Protein AF-A0A3M9ZRK8-F1 (afdb_monomer)

Solvent-accessible surface area (backbone atoms only — not comparable to full-atom values): 8765 Å² total; per-residue (Å²): 131,87,50,74,68,56,54,50,52,50,51,50,49,53,52,51,51,55,58,70,64,53,67,76,66,91,75,82,58,66,37,76,23,48,34,73,96,43,76,43,71,40,33,62,52,55,53,51,52,52,45,63,42,30,44,51,73,24,54,72,50,34,56,49,51,34,53,76,70,36,33,40,62,70,38,47,52,50,42,28,49,77,59,52,39,47,83,57,78,55,73,79,49,72,64,59,41,52,51,40,42,50,54,35,55,77,68,66,56,73,73,83,87,75,88,57,57,76,58,31,71,82,76,37,59,66,55,57,40,53,23,30,43,50,52,48,51,47,44,50,51,51,37,51,67,74,57,78,85,76,86,128

pLDDT: mean 85.88, std 14.95, range [32.44, 98.06]

Secondary structure (DSSP, 8-state):
---HHHHHHHHHHHHHHHHHTPPPPSSS-EEEEEETTEEEEEEHHHHHHHHHHHGGG-HHHHHHHHHHTTB-HHHHHHHHHHTT-GGGSS---HHHHHHHHHHHHHTT-PPP-SPPGGGGGGTS-HHHHHHHHHHHHHHHHHHHHT--PPP-

Sequence (152 aa):
METLKERFAKLARAIEEARRSKPTPLSGQVYPVCKGSSTLHMDRVHVEATLQAVCPRGLPYLYHSLRVDMVCIDDFEAACGHFGLRGVLRDISGEEISAEVRARRERGAEPSTGYLPAFLDERFPREEADARIAIVARRIAEARAARIPAPA

Mean predicted aligned error: 8.82 Å

Foldseek 3Di:
DDDPVNVVVVVVVVVVVLVVPQDDQPPPQWFWWDAPPDTDTDGPSNLLSLLLQFPLVHLVRSVVVCVVRRIDPVSSCVNCVVLQNNQLNDGQDPVQLVVQLVVCVVVVNDQDDDDQHPPVVVPDDRSSSVSSSVVSVVSVVVSVVVDDDDDD

Radius of gyration: 16.69 Å; Cα contacts (8 Å, |Δi|>4): 145; chains: 1; bounding box: 36×57×46 Å

Nearest PDB structures (foldseek):
  8a22-assembly1_Bu  TM=1.842E-01  e=3.197E+00  Polytomella magna

Structure (mmCIF, N/CA/C/O backbone):
data_AF-A0A3M9ZRK8-F1
#
_entry.id   AF-A0A3M9ZRK8-F1
#
loop_
_atom_site.group_PDB
_atom_site.id
_atom_site.type_symbol
_atom_site.label_atom_id
_atom_site.label_alt_id
_atom_site.label_comp_id
_atom_site.label_asym_id
_atom_site.label_entity_id
_atom_site.label_seq_id
_atom_site.pdbx_PDB_ins_code
_atom_site.Cartn_x
_atom_site.Cartn_y
_atom_site.Cartn_z
_atom_site.occupancy
_atom_site.B_iso_or_equiv
_atom_site.auth_seq_id
_atom_site.auth_comp_id
_atom_site.auth_asym_id
_atom_site.auth_atom_id
_atom_site.pdbx_PDB_model_num
ATOM 1 N N . MET A 1 1 ? -4.313 32.007 6.165 1.00 51.84 1 MET A N 1
ATOM 2 C CA . MET A 1 1 ? -4.355 31.250 4.897 1.00 51.84 1 MET A CA 1
ATOM 3 C C . MET A 1 1 ? -2.927 30.924 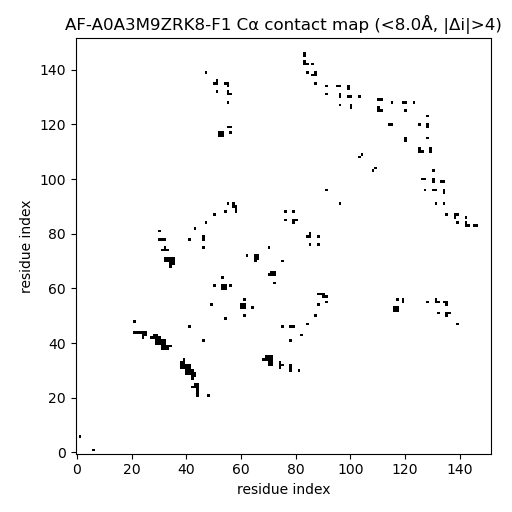4.519 1.00 51.84 1 MET A C 1
ATOM 5 O O . MET A 1 1 ? -2.143 31.850 4.383 1.00 51.84 1 MET A O 1
ATOM 9 N N . GLU A 1 2 ? -2.583 29.641 4.440 1.00 64.31 2 GLU A N 1
ATOM 10 C CA . GLU A 1 2 ? -1.247 29.204 4.026 1.00 64.31 2 GLU A CA 1
ATOM 11 C C . GLU A 1 2 ? -1.052 29.488 2.531 1.00 64.31 2 GLU A C 1
ATOM 13 O O . GLU A 1 2 ? -1.937 29.222 1.714 1.00 64.31 2 GLU A O 1
ATOM 18 N N . THR A 1 3 ? 0.086 30.073 2.173 1.00 80.50 3 THR A N 1
ATOM 19 C CA . THR A 1 3 ? 0.383 30.456 0.793 1.00 80.50 3 THR A CA 1
ATOM 20 C C . THR A 1 3 ? 0.759 29.232 -0.040 1.00 80.50 3 THR A C 1
ATOM 22 O O . THR A 1 3 ? 1.306 28.245 0.455 1.00 80.50 3 THR A O 1
ATOM 25 N N . LEU A 1 4 ? 0.513 29.293 -1.351 1.00 66.38 4 LEU A N 1
ATOM 26 C CA . LEU A 1 4 ? 0.867 28.217 -2.286 1.00 66.38 4 LEU A CA 1
ATOM 27 C C . LEU A 1 4 ? 2.358 27.828 -2.179 1.00 66.38 4 LEU A C 1
ATOM 29 O O . LEU A 1 4 ? 2.719 26.657 -2.267 1.00 66.38 4 LEU A O 1
ATOM 33 N N . LYS A 1 5 ? 3.217 28.823 -1.929 1.00 71.62 5 LYS A N 1
ATOM 34 C CA . LYS A 1 5 ? 4.668 28.674 -1.779 1.00 71.62 5 LYS A CA 1
ATOM 35 C C . LYS A 1 5 ? 5.047 27.877 -0.526 1.00 71.62 5 LYS A C 1
ATOM 37 O O . LYS A 1 5 ? 5.950 27.046 -0.587 1.00 71.62 5 LYS A O 1
ATOM 42 N N . GLU A 1 6 ? 4.338 28.083 0.581 1.00 73.00 6 GLU A N 1
ATOM 43 C CA . GLU A 1 6 ? 4.530 27.321 1.823 1.00 73.00 6 GLU A CA 1
ATOM 44 C C . GLU A 1 6 ? 4.093 25.861 1.658 1.00 73.00 6 GLU A C 1
ATOM 46 O O . GLU A 1 6 ? 4.813 24.958 2.088 1.00 73.00 6 GLU A O 1
ATOM 51 N N . ARG A 1 7 ? 2.991 25.614 0.931 1.00 68.88 7 ARG A N 1
ATOM 52 C CA . ARG A 1 7 ? 2.531 24.252 0.601 1.00 68.88 7 ARG A CA 1
ATOM 53 C C . ARG A 1 7 ? 3.565 23.494 -0.236 1.00 68.88 7 ARG A C 1
ATOM 55 O O . ARG A 1 7 ? 3.892 22.354 0.088 1.00 68.88 7 ARG A O 1
ATOM 62 N N . PHE A 1 8 ? 4.145 24.133 -1.255 1.00 68.62 8 PHE A N 1
ATOM 63 C CA . PHE A 1 8 ? 5.210 23.524 -2.062 1.00 68.62 8 PHE A CA 1
ATOM 64 C C . PHE A 1 8 ? 6.496 23.275 -1.267 1.00 68.62 8 PHE A C 1
ATOM 66 O O . PHE A 1 8 ? 7.116 22.227 -1.430 1.00 68.62 8 PHE A O 1
ATOM 73 N N . ALA A 1 9 ? 6.889 24.193 -0.381 1.00 75.06 9 ALA A N 1
ATOM 74 C CA . ALA A 1 9 ? 8.078 24.020 0.452 1.00 75.06 9 ALA A CA 1
ATOM 75 C C . ALA A 1 9 ? 7.923 22.868 1.460 1.00 75.06 9 ALA A C 1
ATOM 77 O O . ALA A 1 9 ? 8.865 22.100 1.671 1.00 75.06 9 ALA A O 1
ATOM 78 N N . LYS A 1 10 ? 6.733 22.711 2.052 1.00 76.06 10 LYS A N 1
ATOM 79 C CA . LYS A 1 10 ? 6.420 21.570 2.923 1.00 76.06 10 LYS A CA 1
ATOM 80 C C . LYS A 1 10 ? 6.392 20.256 2.152 1.00 76.06 10 LYS A C 1
ATOM 82 O O . LYS A 1 10 ? 6.997 19.292 2.610 1.00 76.06 10 LYS A O 1
ATOM 87 N N . LEU A 1 11 ? 5.774 20.234 0.969 1.00 67.94 11 LEU A N 1
ATOM 88 C CA . LEU A 1 11 ? 5.770 19.056 0.100 1.00 67.94 11 LEU A CA 1
ATOM 89 C C . LEU A 1 11 ? 7.197 18.654 -0.300 1.00 67.94 11 LEU A C 1
ATOM 91 O O . LEU A 1 11 ? 7.553 17.486 -0.204 1.00 67.94 11 LEU A O 1
ATOM 95 N N . ALA A 1 12 ? 8.041 19.619 -0.671 1.00 69.38 12 ALA A N 1
ATOM 96 C CA . ALA A 1 12 ? 9.437 19.365 -1.011 1.00 69.38 12 ALA A CA 1
ATOM 97 C C . ALA A 1 12 ? 10.229 18.795 0.177 1.00 69.38 12 ALA A C 1
ATOM 99 O O . ALA A 1 12 ? 10.975 17.835 0.004 1.00 69.38 12 ALA A O 1
ATOM 100 N N . ARG A 1 13 ? 10.034 19.329 1.391 1.00 73.50 13 ARG A N 1
ATOM 101 C CA . ARG A 1 13 ? 10.660 18.786 2.609 1.00 73.50 13 ARG A CA 1
ATOM 102 C C . ARG A 1 13 ? 10.179 17.375 2.927 1.00 73.50 13 ARG A C 1
ATOM 104 O O . ARG A 1 13 ? 11.014 16.529 3.214 1.00 73.50 13 ARG A O 1
ATOM 111 N N . ALA A 1 14 ? 8.881 17.105 2.807 1.00 70.50 14 ALA A N 1
ATOM 112 C CA . ALA A 1 14 ? 8.326 15.770 3.015 1.00 70.50 14 ALA A CA 1
ATOM 113 C C . ALA A 1 14 ? 8.861 14.762 1.984 1.00 70.50 14 ALA A C 1
ATOM 115 O O . ALA A 1 14 ? 9.183 13.633 2.339 1.00 70.50 14 ALA A O 1
ATOM 116 N N . ILE A 1 15 ? 9.025 15.174 0.720 1.00 66.88 15 ILE A N 1
ATOM 117 C CA . ILE A 1 15 ? 9.649 14.352 -0.328 1.00 66.88 15 ILE A CA 1
ATOM 118 C C . ILE A 1 15 ? 11.124 14.079 -0.004 1.00 66.88 15 ILE A C 1
ATOM 120 O O . ILE A 1 15 ? 11.588 12.953 -0.168 1.00 66.88 15 ILE A O 1
ATOM 124 N N . GLU A 1 16 ? 11.867 15.084 0.454 1.00 63.50 16 GLU A N 1
ATOM 125 C CA . GLU A 1 16 ? 13.284 14.953 0.809 1.00 63.50 16 GLU A CA 1
ATOM 126 C C . GLU A 1 16 ? 13.483 14.060 2.047 1.00 63.50 16 GLU A C 1
ATOM 128 O O . GLU A 1 16 ? 14.368 13.207 2.077 1.00 63.50 16 GLU A O 1
ATOM 133 N N . GLU A 1 17 ? 12.621 14.199 3.051 1.00 67.88 17 GLU A N 1
ATOM 134 C CA . GLU A 1 17 ? 12.604 13.369 4.256 1.00 67.88 17 GLU A CA 1
ATOM 135 C C . GLU A 1 17 ? 12.193 11.925 3.937 1.00 67.88 17 GLU A C 1
ATOM 137 O O . GLU A 1 17 ? 12.843 10.981 4.390 1.00 67.88 17 GLU A O 1
ATOM 142 N N . ALA A 1 18 ? 11.209 11.734 3.052 1.00 59.94 18 ALA A N 1
ATOM 143 C CA . ALA A 1 18 ? 10.853 10.426 2.502 1.00 59.9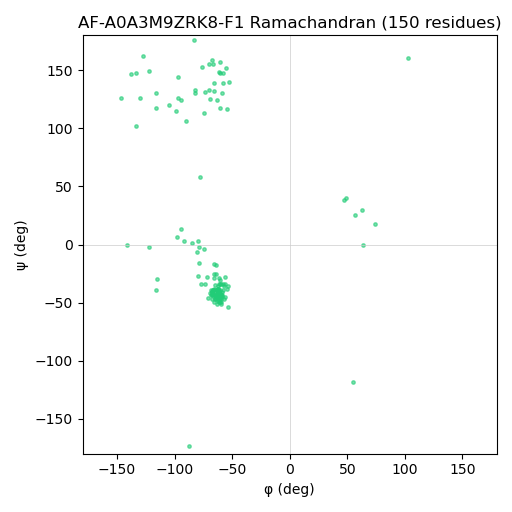4 18 ALA A CA 1
ATOM 144 C C . ALA A 1 18 ? 12.006 9.800 1.697 1.00 59.94 18 ALA A C 1
ATOM 146 O O . ALA A 1 18 ? 12.212 8.592 1.744 1.00 59.94 18 ALA A O 1
ATOM 147 N N . ARG A 1 19 ? 12.798 10.606 0.973 1.00 58.06 19 ARG A N 1
ATOM 148 C CA . ARG A 1 19 ? 13.995 10.136 0.254 1.00 58.06 19 ARG A CA 1
ATOM 149 C C . ARG A 1 19 ? 15.117 9.726 1.201 1.00 58.06 19 ARG A C 1
ATOM 151 O O . ARG A 1 19 ? 15.751 8.709 0.949 1.00 58.06 19 ARG A O 1
ATOM 158 N N . ARG A 1 20 ? 15.357 10.487 2.272 1.00 58.00 20 ARG A N 1
ATOM 159 C CA . ARG A 1 20 ? 16.391 10.187 3.282 1.00 58.00 20 ARG A CA 1
ATOM 160 C C . ARG A 1 20 ? 16.031 9.007 4.177 1.00 58.00 20 ARG A C 1
ATOM 162 O O . ARG A 1 20 ? 16.924 8.324 4.658 1.00 58.00 20 ARG A O 1
ATOM 169 N N . SER A 1 21 ? 14.740 8.765 4.378 1.00 55.06 21 SER A N 1
ATOM 170 C CA . SER A 1 21 ? 14.229 7.606 5.112 1.00 55.06 21 SER A CA 1
ATOM 171 C C . SER A 1 21 ? 14.076 6.355 4.246 1.00 55.06 21 SER A C 1
ATOM 173 O O . SER A 1 21 ? 13.672 5.319 4.775 1.00 55.06 21 SER A O 1
ATOM 175 N N . LYS A 1 22 ? 14.423 6.402 2.945 1.00 47.03 22 LYS A N 1
ATOM 176 C CA . LYS A 1 22 ? 14.472 5.196 2.111 1.00 47.03 22 LYS A CA 1
ATOM 177 C C . LYS A 1 22 ? 15.494 4.222 2.708 1.00 47.03 22 LYS A C 1
ATOM 179 O O . LYS A 1 22 ? 16.675 4.563 2.762 1.00 47.03 22 LYS A O 1
ATOM 184 N N . PRO A 1 23 ? 15.079 3.022 3.146 1.00 47.28 23 PRO A N 1
ATOM 185 C CA . PRO A 1 23 ? 16.025 2.029 3.623 1.00 47.28 23 PRO A CA 1
ATOM 186 C C . PRO A 1 23 ? 17.014 1.641 2.518 1.00 47.28 23 PRO A C 1
ATOM 188 O O . PRO A 1 23 ? 16.681 1.630 1.333 1.00 47.28 23 PRO A O 1
ATOM 191 N N . THR A 1 24 ? 18.241 1.311 2.914 1.00 52.97 24 THR A N 1
ATOM 192 C CA . THR A 1 24 ? 19.251 0.721 2.030 1.00 52.97 24 THR A CA 1
ATOM 193 C C . THR A 1 24 ? 18.666 -0.516 1.330 1.00 52.97 24 THR A C 1
ATOM 195 O O . THR A 1 24 ? 17.948 -1.280 1.987 1.00 52.97 24 THR A O 1
ATOM 198 N N . PRO A 1 25 ? 18.942 -0.752 0.031 1.00 51.50 25 PRO A N 1
ATOM 199 C CA . PRO A 1 25 ? 18.421 -1.916 -0.679 1.00 51.50 25 PRO A CA 1
ATOM 200 C C . PRO A 1 25 ? 18.793 -3.199 0.070 1.00 51.50 25 PRO A C 1
ATOM 202 O O . PRO A 1 25 ? 19.969 -3.519 0.216 1.00 51.50 25 PRO A O 1
ATOM 205 N N . LEU A 1 26 ? 17.790 -3.936 0.550 1.00 54.69 26 LEU A N 1
ATOM 206 C CA . LEU A 1 26 ? 17.987 -5.091 1.435 1.00 54.69 26 LEU A CA 1
ATOM 207 C C . LEU A 1 26 ? 18.749 -6.262 0.783 1.00 54.69 26 LEU A C 1
ATOM 209 O O . LEU A 1 26 ? 19.231 -7.128 1.504 1.00 54.69 26 LEU A O 1
ATOM 213 N N . SER A 1 27 ? 18.847 -6.324 -0.553 1.00 59.75 27 SER A N 1
ATOM 214 C CA . SER A 1 27 ? 19.432 -7.481 -1.257 1.00 59.75 27 SER A CA 1
ATOM 215 C C . SER A 1 27 ? 20.297 -7.163 -2.483 1.00 59.75 27 SER A C 1
ATOM 217 O O . SER A 1 27 ? 20.762 -8.091 -3.138 1.00 59.75 27 SER A O 1
ATOM 219 N N . GLY A 1 28 ? 20.479 -5.889 -2.857 1.00 67.38 28 GLY A N 1
ATOM 220 C CA . GLY A 1 28 ? 21.131 -5.510 -4.124 1.00 67.38 28 GLY A CA 1
ATOM 221 C C . GLY A 1 28 ? 20.386 -5.955 -5.397 1.00 67.38 28 GLY A C 1
ATOM 222 O O . GLY A 1 28 ? 20.843 -5.669 -6.500 1.00 67.38 28 GLY A O 1
ATOM 223 N N . GLN A 1 29 ? 19.240 -6.634 -5.266 1.00 82.25 29 GLN A N 1
ATOM 224 C CA . GLN A 1 29 ? 18.425 -7.079 -6.393 1.00 82.25 29 GLN A CA 1
ATOM 225 C C . GLN A 1 29 ? 17.537 -5.943 -6.894 1.00 82.25 29 GLN A C 1
ATOM 227 O O . GLN A 1 29 ? 16.844 -5.283 -6.115 1.00 82.25 29 GLN A O 1
ATOM 232 N N . VAL A 1 30 ? 17.531 -5.767 -8.212 1.00 90.88 30 VAL A N 1
ATOM 233 C CA . VAL A 1 30 ? 16.677 -4.820 -8.929 1.00 90.88 30 VAL A CA 1
ATOM 234 C C . VAL A 1 30 ? 15.834 -5.561 -9.960 1.00 90.88 30 VAL A C 1
ATOM 236 O O . VAL A 1 30 ? 16.267 -6.566 -10.520 1.00 90.88 30 VAL A O 1
ATOM 239 N N . TYR A 1 31 ? 14.639 -5.044 -10.222 1.00 89.75 31 TYR A N 1
ATOM 240 C CA . TYR A 1 31 ? 13.730 -5.523 -11.252 1.00 89.75 31 TYR A CA 1
ATOM 241 C C . TYR A 1 31 ? 13.525 -4.422 -12.304 1.00 89.75 31 TYR A C 1
ATOM 243 O O . TYR A 1 31 ? 13.269 -3.272 -11.925 1.00 89.75 31 TYR A O 1
ATOM 251 N N . PRO A 1 32 ? 13.667 -4.720 -13.606 1.00 93.38 32 PRO A N 1
ATOM 252 C CA . PRO A 1 32 ? 13.437 -3.740 -14.658 1.00 93.38 32 PRO A CA 1
ATOM 253 C C . PRO A 1 32 ? 11.938 -3.471 -14.817 1.00 93.38 32 PRO A C 1
ATOM 255 O O . PRO A 1 32 ? 11.138 -4.394 -14.928 1.00 93.38 32 PRO A O 1
ATOM 258 N N . VAL A 1 33 ? 11.563 -2.197 -14.849 1.00 93.88 33 VAL A N 1
ATOM 259 C CA . VAL A 1 33 ? 10.186 -1.738 -15.038 1.00 93.88 33 VAL A CA 1
ATOM 260 C C . VAL A 1 33 ? 10.171 -0.686 -16.137 1.00 93.88 33 VAL A C 1
ATOM 262 O O . VAL A 1 33 ? 10.911 0.300 -16.065 1.00 93.88 33 VAL A O 1
ATOM 265 N N . CYS A 1 34 ? 9.340 -0.861 -17.162 1.00 92.38 34 CYS A N 1
ATOM 266 C CA . CYS A 1 34 ? 9.200 0.149 -18.205 1.00 92.38 34 CYS A CA 1
ATOM 267 C C . CYS A 1 34 ? 8.580 1.435 -17.638 1.00 92.38 34 CYS A C 1
ATOM 269 O O . CYS A 1 34 ? 7.564 1.405 -16.940 1.00 92.38 34 CYS A O 1
ATOM 271 N N . LYS A 1 35 ? 9.188 2.582 -17.960 1.00 93.12 35 LYS A N 1
ATOM 272 C CA . LYS A 1 35 ? 8.693 3.923 -17.638 1.00 93.12 35 LYS A CA 1
ATOM 273 C C . LYS A 1 35 ? 8.776 4.825 -18.870 1.00 93.12 35 LYS A C 1
ATOM 275 O O . LYS A 1 35 ?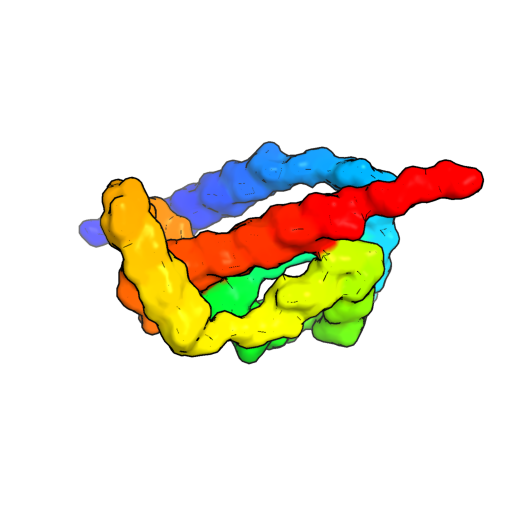 9.854 5.329 -19.204 1.00 93.12 35 LYS A O 1
ATOM 280 N N . GLY A 1 36 ? 7.648 5.045 -19.543 1.00 90.38 36 GLY A N 1
ATOM 281 C CA . GLY A 1 36 ? 7.605 5.734 -20.835 1.00 90.38 36 GLY A CA 1
ATOM 282 C C . GLY A 1 36 ? 8.534 5.059 -21.850 1.00 90.38 36 GLY A C 1
ATOM 283 O O . GLY A 1 36 ? 8.374 3.882 -22.152 1.00 90.38 36 GLY A O 1
ATOM 284 N N . SER A 1 37 ? 9.538 5.789 -22.338 1.00 87.56 37 SER A N 1
ATOM 285 C CA . SER A 1 37 ? 10.561 5.286 -23.267 1.00 87.56 37 SER A CA 1
ATOM 286 C C . SER A 1 37 ? 11.849 4.802 -22.579 1.00 87.56 37 SER A C 1
ATOM 288 O O . SER A 1 37 ? 12.879 4.669 -23.235 1.00 87.56 37 SER A O 1
ATOM 290 N N . SER A 1 38 ? 11.834 4.616 -21.257 1.00 91.75 38 SER A N 1
ATOM 291 C CA . SER A 1 38 ? 13.014 4.267 -20.455 1.00 91.75 38 SER A CA 1
ATOM 292 C C . SER A 1 38 ? 12.771 3.037 -19.582 1.00 91.75 38 SER A C 1
ATOM 294 O O . SER A 1 38 ? 11.627 2.670 -19.318 1.00 91.75 38 SER A O 1
ATOM 296 N N . THR A 1 39 ? 13.848 2.422 -19.095 1.00 91.12 39 THR A N 1
ATOM 297 C CA . THR A 1 39 ? 13.780 1.338 -18.108 1.00 91.12 39 THR A CA 1
ATOM 298 C C . THR A 1 39 ? 14.198 1.858 -16.740 1.00 91.12 39 THR A C 1
ATOM 300 O O . THR A 1 39 ? 15.326 2.313 -16.543 1.00 91.12 39 THR A O 1
ATOM 303 N N . LEU A 1 40 ? 13.290 1.761 -15.775 1.00 91.00 40 LEU A N 1
ATOM 304 C CA . LEU A 1 40 ? 13.541 2.041 -14.371 1.00 91.00 40 LEU A CA 1
ATOM 305 C C . LEU A 1 40 ? 13.889 0.737 -13.652 1.00 91.00 40 LEU A C 1
ATOM 307 O O . LEU A 1 40 ? 13.108 -0.205 -13.658 1.00 91.00 40 LEU A O 1
ATOM 311 N N . HIS A 1 41 ? 15.043 0.688 -12.997 1.00 90.50 41 HIS A N 1
ATOM 312 C CA . HIS A 1 41 ? 15.431 -0.457 -12.178 1.00 90.50 41 HIS A CA 1
ATOM 313 C C . HIS A 1 41 ? 14.945 -0.226 -10.746 1.00 90.50 41 HIS A C 1
ATOM 315 O O . HIS A 1 41 ? 15.481 0.625 -10.038 1.00 90.50 41 HIS A O 1
ATOM 321 N N . MET A 1 42 ? 13.900 -0.945 -10.339 1.00 92.81 42 MET A N 1
ATOM 322 C CA . MET A 1 42 ? 13.328 -0.844 -8.998 1.00 92.81 42 MET A CA 1
ATOM 323 C C . MET A 1 42 ? 13.883 -1.945 -8.101 1.00 92.81 42 MET A C 1
ATOM 325 O O . MET A 1 42 ? 13.767 -3.125 -8.418 1.00 92.81 42 MET A O 1
ATOM 329 N N . ASP A 1 43 ? 14.440 -1.582 -6.952 1.00 92.19 43 ASP A N 1
ATOM 330 C CA . ASP A 1 43 ? 14.647 -2.543 -5.867 1.00 92.19 43 ASP A CA 1
ATOM 331 C C . ASP A 1 43 ? 13.362 -2.720 -5.033 1.00 92.19 43 ASP A C 1
ATOM 333 O O . ASP A 1 43 ? 12.352 -2.028 -5.216 1.00 92.19 43 ASP A O 1
ATOM 337 N N . ARG A 1 44 ? 13.414 -3.636 -4.062 1.00 91.81 44 ARG A N 1
ATOM 338 C CA . ARG A 1 44 ? 12.310 -3.884 -3.126 1.00 91.81 44 ARG A CA 1
ATOM 339 C C . ARG A 1 44 ? 11.854 -2.620 -2.393 1.00 91.81 44 ARG A C 1
ATOM 341 O O . ARG A 1 44 ? 10.660 -2.450 -2.169 1.00 91.81 44 ARG A O 1
ATOM 348 N N . VAL A 1 45 ? 12.785 -1.749 -2.009 1.00 91.88 45 VAL A N 1
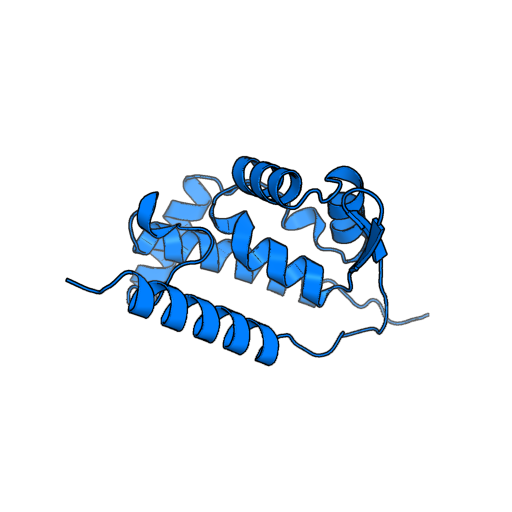ATOM 349 C CA . VAL A 1 45 ? 12.488 -0.539 -1.235 1.00 91.88 45 VAL A CA 1
ATOM 350 C C . VAL A 1 45 ? 11.683 0.446 -2.072 1.00 91.88 45 VAL A C 1
ATOM 352 O O . VAL A 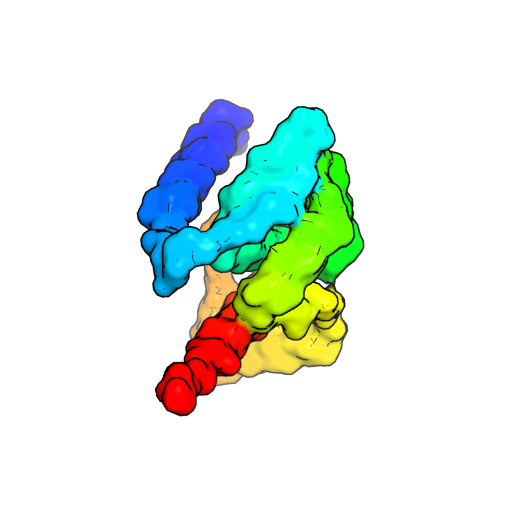1 45 ? 10.717 1.024 -1.579 1.00 91.88 45 VAL A O 1
ATOM 355 N N . HIS A 1 46 ? 12.031 0.597 -3.349 1.00 93.12 46 HIS A N 1
ATOM 356 C CA . HIS A 1 46 ? 11.265 1.402 -4.293 1.00 93.12 46 HIS A CA 1
ATOM 357 C C . HIS A 1 46 ? 9.833 0.887 -4.441 1.00 93.12 46 HIS A C 1
ATOM 359 O O . HIS A 1 46 ? 8.895 1.677 -4.348 1.00 93.12 46 HIS A O 1
ATOM 365 N N . VAL A 1 47 ? 9.657 -0.427 -4.609 1.00 94.94 47 VAL A N 1
ATOM 366 C CA . VAL A 1 47 ? 8.324 -1.033 -4.740 1.00 94.94 47 VAL A CA 1
ATOM 367 C C . VAL A 1 47 ? 7.507 -0.847 -3.461 1.00 94.94 47 VAL A C 1
ATOM 369 O O . VAL A 1 47 ? 6.364 -0.400 -3.525 1.00 94.94 47 VAL A O 1
ATOM 372 N N . GLU A 1 48 ? 8.083 -1.116 -2.287 1.00 95.81 48 GLU A N 1
ATOM 373 C CA . GLU A 1 48 ? 7.399 -0.914 -1.004 1.00 95.81 48 GLU A CA 1
ATOM 374 C C . GLU A 1 48 ? 7.014 0.549 -0.776 1.00 95.81 48 GLU A C 1
ATOM 376 O O . GLU A 1 48 ? 5.897 0.809 -0.335 1.00 95.81 48 GLU A O 1
ATOM 381 N N . ALA A 1 49 ? 7.884 1.502 -1.122 1.00 93.88 49 ALA A N 1
ATOM 382 C CA . ALA A 1 49 ? 7.587 2.926 -0.998 1.00 93.88 49 ALA A CA 1
ATOM 383 C C . ALA A 1 49 ? 6.392 3.340 -1.874 1.00 93.88 49 ALA A C 1
ATOM 385 O O . ALA A 1 49 ? 5.505 4.051 -1.402 1.00 93.88 49 ALA A O 1
ATOM 386 N N . THR A 1 50 ? 6.319 2.854 -3.118 1.00 95.38 50 THR A N 1
ATOM 387 C CA . THR A 1 50 ? 5.160 3.095 -3.992 1.00 95.38 50 THR A CA 1
ATOM 388 C C . THR A 1 50 ? 3.887 2.481 -3.409 1.00 95.38 50 THR A C 1
ATOM 390 O O . THR A 1 50 ? 2.856 3.149 -3.338 1.00 95.38 50 THR A O 1
ATOM 393 N N . LEU A 1 51 ? 3.947 1.236 -2.925 1.00 96.62 51 LEU A N 1
ATOM 394 C CA . LEU A 1 51 ? 2.790 0.577 -2.313 1.00 96.62 51 LEU A CA 1
ATOM 395 C C . LEU A 1 51 ? 2.316 1.321 -1.053 1.00 96.62 51 LEU A C 1
ATOM 397 O O . LEU A 1 51 ? 1.122 1.561 -0.901 1.00 96.62 51 LEU A O 1
ATOM 401 N N . GLN A 1 52 ? 3.230 1.740 -0.174 1.00 95.62 52 GLN A N 1
ATOM 402 C CA . GLN A 1 52 ? 2.907 2.508 1.037 1.00 95.62 52 GLN A CA 1
ATOM 403 C C . GLN A 1 52 ? 2.270 3.858 0.719 1.00 95.62 52 GLN A C 1
ATOM 405 O O . GLN A 1 52 ? 1.335 4.271 1.403 1.00 95.62 52 GLN A O 1
ATOM 410 N N . ALA A 1 53 ? 2.763 4.538 -0.316 1.00 93.19 53 ALA A N 1
ATOM 411 C CA . ALA A 1 53 ? 2.257 5.845 -0.697 1.00 93.19 53 ALA A CA 1
ATOM 4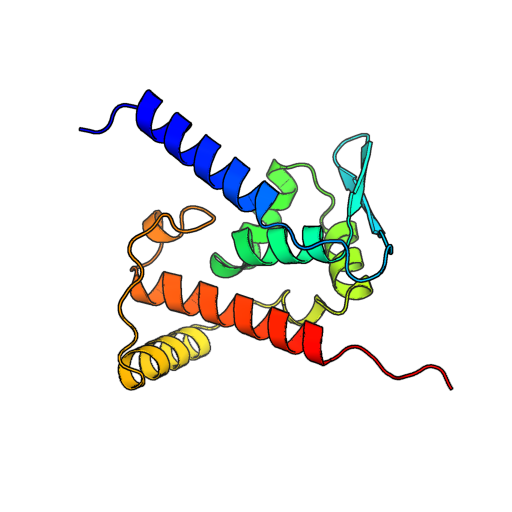12 C C . ALA A 1 53 ? 0.876 5.768 -1.365 1.00 93.19 53 ALA A C 1
ATOM 414 O O . ALA A 1 53 ? 0.067 6.676 -1.190 1.00 93.19 53 ALA A O 1
ATOM 415 N N . VAL A 1 54 ? 0.590 4.714 -2.135 1.00 95.19 54 VAL A N 1
ATOM 416 C CA . VAL A 1 54 ? -0.553 4.734 -3.060 1.00 95.19 54 VAL A CA 1
ATOM 417 C C . VAL A 1 54 ? -1.638 3.711 -2.713 1.00 95.19 54 VAL A C 1
ATOM 419 O O . VAL A 1 54 ? -2.824 4.044 -2.771 1.00 95.19 54 VAL A O 1
ATOM 422 N N . CYS A 1 55 ? -1.281 2.498 -2.275 1.00 95.88 55 CYS A N 1
ATOM 423 C CA . CYS A 1 55 ? -2.260 1.441 -1.990 1.00 95.88 55 CYS A CA 1
ATOM 424 C C . CYS A 1 55 ? -3.287 1.759 -0.894 1.00 95.88 55 CYS A C 1
ATOM 426 O O . CYS A 1 55 ? -4.397 1.235 -1.004 1.00 95.88 55 CYS A O 1
ATOM 428 N N . PRO A 1 56 ? -3.026 2.601 0.131 1.00 96.56 56 PRO A N 1
ATOM 429 C CA . PRO A 1 56 ? -4.075 2.964 1.085 1.00 96.56 56 PRO A CA 1
ATOM 430 C C . PRO A 1 56 ? -5.316 3.583 0.416 1.00 96.56 56 PRO A C 1
ATOM 432 O O . PRO A 1 56 ? -6.434 3.435 0.913 1.00 96.56 56 PRO A O 1
ATOM 435 N N . ARG A 1 57 ? -5.142 4.234 -0.746 1.00 94.06 57 ARG A N 1
ATOM 436 C CA . ARG A 1 57 ? -6.238 4.823 -1.531 1.00 94.06 57 ARG A CA 1
ATOM 437 C C . ARG A 1 57 ? -6.996 3.797 -2.389 1.00 94.06 57 ARG A C 1
ATOM 439 O O . ARG A 1 57 ? -8.042 4.129 -2.941 1.00 94.06 57 ARG A O 1
ATOM 446 N N . GLY A 1 58 ? -6.516 2.554 -2.447 1.00 93.19 58 GLY A N 1
ATOM 447 C CA . GLY A 1 58 ? -7.099 1.433 -3.190 1.00 93.19 58 GLY A CA 1
ATOM 448 C C . GLY A 1 58 ? -6.370 1.126 -4.501 1.00 93.19 58 GLY A C 1
ATOM 449 O O . GLY A 1 58 ? -5.669 1.980 -5.054 1.00 93.19 58 GLY A O 1
ATOM 450 N N . LEU A 1 59 ? -6.560 -0.092 -5.024 1.00 94.00 59 LEU A N 1
ATOM 451 C CA . LEU A 1 59 ? -5.911 -0.533 -6.265 1.00 94.00 59 LEU A CA 1
ATOM 452 C C . LEU A 1 59 ? -6.268 0.314 -7.493 1.00 94.00 59 LEU A C 1
ATOM 454 O O . LEU A 1 59 ? -5.358 0.629 -8.263 1.00 94.00 59 LEU A O 1
ATOM 458 N N . PRO A 1 60 ? -7.522 0.778 -7.684 1.00 94.12 60 PRO A N 1
ATOM 459 C CA . PRO A 1 60 ? -7.835 1.650 -8.815 1.00 94.12 60 PRO A CA 1
ATOM 460 C C . PRO A 1 60 ? -6.981 2.922 -8.832 1.00 94.12 60 PRO A C 1
ATOM 462 O O . PRO A 1 60 ? -6.568 3.385 -9.896 1.00 94.12 60 PRO A O 1
ATOM 465 N N . TYR A 1 61 ? -6.674 3.472 -7.653 1.00 94.12 61 TYR A N 1
ATOM 466 C CA . TYR A 1 61 ? -5.824 4.651 -7.546 1.00 94.12 61 TYR A CA 1
ATOM 467 C C . TYR A 1 61 ? -4.338 4.320 -7.736 1.00 94.12 61 TYR A C 1
ATOM 469 O O . TYR A 1 61 ? -3.631 5.114 -8.352 1.00 94.12 61 TYR A O 1
ATOM 477 N N . LEU A 1 62 ? -3.874 3.141 -7.299 1.00 95.62 62 LEU A N 1
ATOM 478 C CA . LEU A 1 62 ? -2.537 2.639 -7.645 1.00 95.62 62 LEU A CA 1
ATOM 479 C C . LEU A 1 62 ? -2.330 2.627 -9.158 1.00 95.62 62 LEU A C 1
ATOM 481 O O . LEU A 1 62 ? -1.397 3.256 -9.654 1.00 95.62 62 LEU A O 1
ATOM 485 N N . TYR A 1 63 ? -3.229 1.985 -9.899 1.00 95.81 63 TYR A N 1
ATOM 486 C CA . TYR A 1 63 ? -3.114 1.903 -11.353 1.00 95.81 63 TYR A CA 1
ATOM 487 C C . TYR A 1 63 ? -3.247 3.264 -12.035 1.00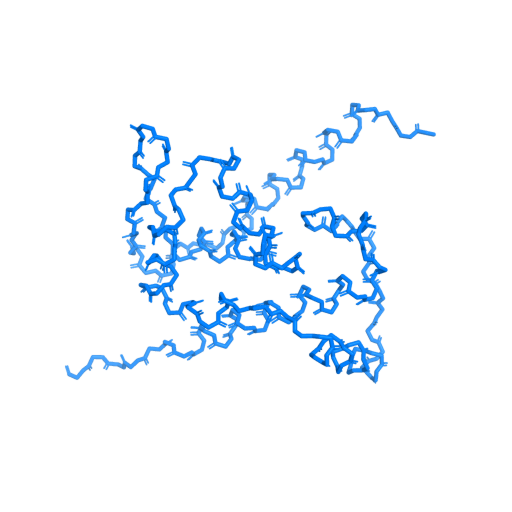 95.81 63 TYR A C 1
ATOM 489 O O . TYR A 1 63 ? -2.560 3.525 -13.022 1.00 95.81 63 TYR A O 1
ATOM 497 N N . HIS A 1 64 ? -4.088 4.155 -11.503 1.00 94.44 64 HIS A N 1
ATOM 498 C CA . HIS A 1 64 ? -4.139 5.539 -11.966 1.00 94.44 64 HIS A CA 1
ATOM 499 C C . HIS A 1 64 ? -2.792 6.255 -11.771 1.00 94.44 64 HIS A C 1
ATOM 501 O O . HIS A 1 64 ? -2.278 6.828 -12.728 1.00 94.44 64 HIS A O 1
ATOM 507 N N . SER A 1 65 ? -2.193 6.175 -10.578 1.00 94.50 65 SER A N 1
ATOM 508 C CA . SER A 1 65 ? -0.899 6.801 -10.276 1.00 94.50 65 SER A CA 1
ATOM 509 C C . SER A 1 65 ? 0.213 6.264 -11.173 1.00 94.50 65 SER A C 1
ATOM 511 O O . SER A 1 65 ? 0.956 7.050 -11.751 1.00 94.50 65 SER A O 1
ATOM 513 N N . LEU A 1 66 ? 0.293 4.939 -11.353 1.00 95.50 66 LEU A N 1
ATOM 514 C CA . LEU A 1 66 ? 1.289 4.316 -12.229 1.00 95.50 66 LEU A CA 1
ATOM 515 C C . LEU A 1 66 ? 1.150 4.812 -13.673 1.00 95.50 66 LEU A C 1
ATOM 517 O O . LEU A 1 66 ? 2.150 5.163 -14.293 1.00 95.50 66 LEU A O 1
ATOM 521 N N . ARG A 1 67 ? -0.082 4.927 -14.190 1.00 93.44 67 ARG A N 1
ATOM 522 C CA . ARG A 1 67 ? -0.336 5.480 -15.532 1.00 93.44 67 ARG A CA 1
ATOM 523 C C . ARG A 1 67 ? 0.089 6.940 -15.652 1.00 93.44 67 ARG A C 1
ATOM 525 O O . ARG A 1 67 ? 0.705 7.295 -16.652 1.00 93.44 67 ARG A O 1
ATOM 532 N N . VAL A 1 68 ? -0.223 7.771 -14.657 1.00 93.75 68 VAL A N 1
ATOM 533 C CA . VAL A 1 68 ? 0.186 9.187 -14.631 1.00 93.75 68 VAL A CA 1
ATOM 534 C C . VAL A 1 68 ? 1.712 9.315 -14.606 1.00 93.75 68 VAL A C 1
ATOM 536 O O . VAL A 1 68 ? 2.268 10.141 -15.324 1.00 93.75 68 VAL A O 1
ATOM 539 N N . ASP A 1 69 ? 2.395 8.438 -13.870 1.00 92.19 69 ASP A N 1
ATOM 540 C CA . ASP A 1 69 ? 3.860 8.379 -13.816 1.00 92.19 69 ASP A CA 1
ATOM 541 C C . ASP A 1 69 ? 4.495 7.657 -15.021 1.00 92.19 69 ASP A C 1
ATOM 543 O O . ASP A 1 69 ? 5.721 7.502 -15.079 1.00 92.19 69 ASP A O 1
ATOM 547 N N . MET A 1 70 ? 3.677 7.229 -15.990 1.00 94.62 70 MET A N 1
ATOM 548 C CA . MET A 1 70 ? 4.050 6.448 -17.175 1.00 94.62 70 MET A CA 1
ATOM 549 C C . MET A 1 70 ? 4.758 5.124 -16.856 1.00 94.62 70 MET A C 1
ATOM 551 O O . MET A 1 70 ? 5.529 4.625 -17.673 1.00 94.62 70 MET A O 1
ATOM 555 N N . VAL A 1 71 ? 4.523 4.558 -15.675 1.00 95.50 71 VAL A N 1
ATOM 556 C CA . VAL A 1 71 ? 5.051 3.258 -15.254 1.00 95.50 71 VAL A CA 1
ATOM 557 C C . VAL A 1 71 ? 4.161 2.146 -15.813 1.00 95.50 71 VAL A C 1
ATOM 559 O O . VAL A 1 71 ? 2.938 2.182 -15.660 1.00 95.50 71 VAL A O 1
ATOM 562 N N . CYS A 1 72 ? 4.772 1.149 -16.453 1.00 94.44 72 CYS A N 1
ATOM 563 C CA . CYS A 1 72 ? 4.076 -0.039 -16.933 1.00 94.44 72 CYS A CA 1
ATOM 564 C C . CYS A 1 72 ? 3.485 -0.816 -15.751 1.00 94.44 72 CYS A C 1
ATOM 566 O O . CYS A 1 72 ? 4.198 -1.175 -14.811 1.00 94.44 72 CYS A O 1
ATOM 568 N N . ILE A 1 73 ? 2.173 -1.055 -15.796 1.00 96.31 73 ILE A N 1
ATOM 569 C CA . ILE A 1 73 ? 1.449 -1.737 -14.718 1.00 96.31 73 ILE A CA 1
ATOM 570 C C . ILE A 1 73 ? 1.919 -3.186 -14.607 1.00 96.31 73 ILE A C 1
ATOM 572 O O . ILE A 1 73 ? 2.289 -3.606 -13.515 1.00 96.31 73 ILE A O 1
ATOM 576 N N . ASP A 1 74 ? 1.967 -3.912 -15.724 1.00 95.69 74 ASP A N 1
ATOM 577 C CA . ASP A 1 74 ? 2.311 -5.337 -15.735 1.00 95.69 74 ASP A CA 1
ATOM 578 C C . ASP A 1 74 ? 3.724 -5.573 -15.185 1.00 95.69 74 ASP A C 1
ATOM 580 O O . ASP A 1 74 ? 3.930 -6.450 -14.345 1.00 95.69 74 ASP A O 1
ATOM 584 N N . ASP A 1 75 ? 4.684 -4.728 -15.571 1.00 95.81 75 ASP A N 1
ATOM 585 C CA . ASP A 1 75 ? 6.053 -4.800 -15.054 1.00 95.81 75 ASP A CA 1
ATOM 586 C C . ASP A 1 75 ? 6.120 -4.468 -13.558 1.00 95.81 75 ASP A C 1
ATOM 588 O O . ASP A 1 75 ? 6.884 -5.087 -12.816 1.00 95.81 75 ASP A O 1
ATOM 592 N N . PHE A 1 76 ? 5.328 -3.499 -13.086 1.00 97.44 76 PHE A N 1
ATOM 593 C CA . PHE A 1 76 ? 5.267 -3.168 -11.663 1.00 97.44 76 PHE A CA 1
ATOM 594 C C . PHE A 1 76 ? 4.651 -4.311 -10.847 1.00 97.44 76 PHE A C 1
ATOM 596 O O . PHE A 1 76 ? 5.174 -4.666 -9.790 1.00 97.44 76 PHE A O 1
ATOM 603 N N . GLU A 1 77 ? 3.579 -4.938 -11.333 1.00 97.31 77 GLU A N 1
ATOM 604 C CA . GLU A 1 77 ? 2.993 -6.116 -10.688 1.00 97.31 77 GLU A CA 1
ATOM 605 C C . GLU A 1 77 ? 3.960 -7.303 -10.686 1.00 97.31 77 GLU A C 1
ATOM 607 O O . GLU A 1 77 ? 4.081 -8.010 -9.677 1.00 97.31 77 GLU A O 1
ATOM 612 N N . ALA A 1 78 ? 4.700 -7.493 -11.780 1.00 94.94 78 ALA A N 1
ATOM 613 C CA . ALA A 1 78 ? 5.755 -8.489 -11.868 1.00 94.94 78 ALA A CA 1
ATOM 614 C C . ALA A 1 78 ? 6.889 -8.193 -10.874 1.00 94.94 78 ALA A C 1
ATOM 616 O O . ALA A 1 78 ? 7.341 -9.112 -10.188 1.00 94.94 78 ALA A O 1
ATOM 617 N N . ALA A 1 79 ? 7.272 -6.923 -10.692 1.00 95.31 79 ALA A N 1
ATOM 618 C CA . ALA A 1 79 ? 8.209 -6.500 -9.653 1.00 95.31 79 ALA A CA 1
ATOM 619 C C . ALA A 1 79 ? 7.663 -6.799 -8.245 1.00 95.31 79 ALA A C 1
ATOM 621 O O . ALA A 1 79 ? 8.379 -7.351 -7.406 1.00 95.31 79 ALA A O 1
ATOM 622 N N . CYS A 1 80 ? 6.381 -6.524 -7.971 1.00 95.75 80 CYS A N 1
ATOM 623 C CA . CYS A 1 80 ? 5.746 -6.914 -6.710 1.00 95.75 80 CYS A CA 1
ATOM 624 C C . CYS A 1 80 ? 5.809 -8.433 -6.494 1.00 95.75 80 CYS A C 1
ATOM 626 O O . CYS A 1 80 ? 6.156 -8.878 -5.401 1.00 95.75 80 CYS A O 1
ATOM 628 N N . GLY A 1 81 ? 5.524 -9.240 -7.518 1.00 94.06 81 GLY A N 1
ATOM 629 C CA . GLY A 1 81 ? 5.677 -10.696 -7.470 1.00 94.06 81 GLY A CA 1
ATOM 630 C C . GLY A 1 81 ? 7.116 -11.122 -7.179 1.00 94.06 81 GLY A C 1
ATOM 631 O O . GLY A 1 81 ? 7.360 -11.881 -6.239 1.00 94.06 81 GLY A O 1
ATOM 632 N N . HIS A 1 82 ? 8.074 -10.563 -7.918 1.00 92.31 82 HIS A N 1
ATOM 633 C CA . HIS A 1 82 ? 9.504 -10.802 -7.746 1.00 92.31 82 HIS A CA 1
ATOM 634 C C . HIS A 1 82 ? 9.989 -10.452 -6.336 1.00 92.31 82 HIS A C 1
ATOM 636 O O . HIS A 1 82 ? 10.854 -11.143 -5.802 1.00 92.31 82 HIS A O 1
ATOM 642 N N . PHE A 1 83 ? 9.416 -9.433 -5.691 1.00 92.81 83 PHE A N 1
ATOM 643 C CA . PHE A 1 83 ? 9.768 -9.041 -4.325 1.00 92.81 83 PHE A CA 1
ATOM 644 C C . PHE A 1 83 ? 8.921 -9.697 -3.220 1.00 92.81 83 PHE A C 1
ATOM 646 O O . PHE A 1 83 ? 9.151 -9.429 -2.040 1.00 92.81 83 PHE A O 1
ATOM 653 N N . GLY A 1 84 ? 7.996 -10.602 -3.565 1.00 93.19 84 GLY A N 1
ATOM 654 C CA . GLY A 1 84 ? 7.115 -11.272 -2.598 1.00 93.19 84 GLY A CA 1
ATOM 655 C C . GLY A 1 84 ? 5.994 -10.377 -2.050 1.00 93.19 84 GLY A C 1
ATOM 656 O O . GLY A 1 84 ? 5.391 -10.690 -1.032 1.00 93.19 84 GLY A O 1
ATOM 657 N N . LEU A 1 85 ? 5.703 -9.264 -2.722 1.00 95.19 85 LEU A N 1
ATOM 658 C CA . LEU A 1 85 ? 4.728 -8.240 -2.335 1.00 95.19 85 LEU A CA 1
ATOM 659 C C . LEU A 1 85 ? 3.378 -8.399 -3.047 1.00 95.19 85 LEU A C 1
ATOM 661 O O . LEU A 1 85 ? 2.501 -7.553 -2.892 1.00 95.19 85 LEU A O 1
ATOM 665 N N . ARG A 1 86 ? 3.164 -9.481 -3.809 1.00 93.06 86 ARG A N 1
ATOM 666 C CA . ARG A 1 86 ? 1.904 -9.710 -4.542 1.00 93.06 86 ARG A CA 1
ATOM 667 C C . ARG A 1 86 ? 0.674 -9.699 -3.627 1.00 93.06 86 ARG A C 1
ATOM 669 O O . ARG A 1 86 ? -0.364 -9.194 -4.024 1.00 93.06 86 ARG A O 1
ATOM 676 N N . GLY A 1 87 ? 0.803 -10.171 -2.384 1.00 89.75 87 GLY A N 1
ATOM 677 C CA . GLY A 1 87 ? -0.280 -10.129 -1.390 1.00 89.75 87 GLY A CA 1
ATOM 678 C C . GLY A 1 87 ? -0.690 -8.716 -0.946 1.00 89.75 87 GLY A C 1
ATOM 679 O O . GLY A 1 87 ? -1.773 -8.538 -0.392 1.00 89.75 87 GLY A O 1
ATOM 680 N N . VAL A 1 88 ? 0.148 -7.706 -1.207 1.00 94.44 88 VAL A N 1
ATOM 681 C CA . VAL A 1 88 ? -0.156 -6.291 -0.944 1.00 94.44 88 VAL A CA 1
ATOM 682 C C . VAL A 1 88 ? -1.048 -5.706 -2.047 1.00 94.44 88 VAL A C 1
ATOM 684 O O . VAL A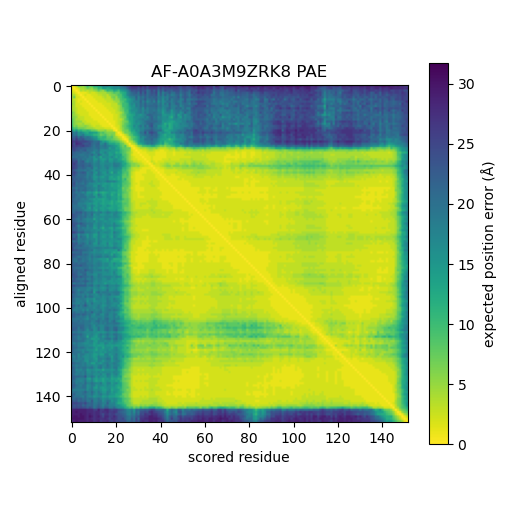 1 88 ? -1.834 -4.802 -1.764 1.00 94.44 88 VAL A O 1
ATOM 687 N N . LEU A 1 89 ? -0.982 -6.251 -3.270 1.00 94.69 89 LEU A N 1
ATOM 688 C CA . LEU A 1 89 ? -1.806 -5.871 -4.425 1.00 94.69 89 LEU A CA 1
ATOM 689 C C . LEU A 1 89 ? -3.221 -6.462 -4.330 1.00 94.69 89 LEU A C 1
ATOM 691 O O . LEU A 1 89 ? -3.668 -7.222 -5.184 1.00 94.69 89 LEU A O 1
ATOM 695 N N . ARG A 1 90 ? -3.931 -6.135 -3.253 1.00 93.19 90 ARG A N 1
ATOM 696 C CA . ARG A 1 90 ? -5.339 -6.490 -3.068 1.00 93.19 90 ARG A CA 1
ATOM 697 C C . ARG A 1 90 ? -6.089 -5.303 -2.489 1.00 93.19 90 ARG A C 1
ATOM 699 O O . ARG A 1 90 ? -5.535 -4.566 -1.664 1.00 93.19 90 ARG A O 1
ATOM 706 N N . ASP A 1 91 ? -7.351 -5.155 -2.865 1.00 93.31 91 ASP A N 1
ATOM 707 C CA . ASP A 1 91 ? -8.187 -4.112 -2.288 1.00 93.31 91 ASP A CA 1
ATOM 708 C C . ASP A 1 91 ? -8.330 -4.270 -0.767 1.00 93.31 91 ASP A C 1
ATOM 710 O O . ASP A 1 91 ? -8.090 -5.330 -0.175 1.00 93.31 91 ASP A O 1
ATOM 714 N N . ILE A 1 92 ? -8.641 -3.153 -0.116 1.00 94.44 92 ILE A N 1
ATOM 715 C CA . ILE A 1 92 ? -8.931 -3.111 1.313 1.00 94.44 92 ILE A CA 1
ATOM 716 C C . ILE A 1 92 ? -10.447 -3.115 1.450 1.00 94.44 92 ILE A C 1
ATOM 718 O O . ILE A 1 92 ? -11.117 -2.179 1.010 1.00 94.44 92 ILE A O 1
ATOM 722 N N . SER A 1 93 ? -10.982 -4.177 2.040 1.00 95.31 93 SER A N 1
ATOM 723 C CA . SER A 1 93 ? -12.419 -4.296 2.273 1.00 95.31 93 SER A CA 1
ATOM 724 C C . SER A 1 93 ? -12.903 -3.327 3.359 1.00 95.31 93 SER A C 1
ATOM 726 O O . SER A 1 93 ? -12.152 -2.932 4.255 1.00 95.31 93 SER A O 1
ATOM 728 N N . GLY A 1 94 ? -14.193 -2.977 3.319 1.00 95.12 94 GLY A N 1
ATOM 729 C CA . GLY A 1 94 ? -14.828 -2.193 4.386 1.00 95.12 94 GLY A CA 1
ATOM 730 C C . GLY A 1 94 ? -14.778 -2.889 5.752 1.00 95.12 94 GLY A C 1
ATOM 731 O O . GLY A 1 94 ? -14.669 -2.223 6.783 1.00 95.12 94 GLY A O 1
ATOM 732 N N . GLU A 1 95 ? -14.788 -4.225 5.765 1.00 97.00 95 GLU A N 1
ATOM 733 C CA . GLU A 1 95 ? -14.631 -5.034 6.977 1.00 97.00 95 GLU A CA 1
ATOM 734 C C . GLU A 1 95 ? -13.223 -4.908 7.568 1.00 97.00 95 GLU A C 1
ATOM 736 O O . GLU A 1 95 ? -13.092 -4.638 8.761 1.00 97.00 95 GLU A O 1
ATOM 741 N N . GLU A 1 96 ? -12.172 -5.011 6.744 1.00 97.25 96 GLU A N 1
ATOM 742 C CA . GLU A 1 96 ? -10.785 -4.801 7.189 1.00 97.25 96 GLU A CA 1
ATOM 743 C C . GLU A 1 96 ? -10.587 -3.393 7.766 1.00 97.25 96 GLU A C 1
ATOM 745 O O . GLU A 1 96 ? -9.935 -3.238 8.799 1.00 97.25 96 GLU A O 1
ATOM 750 N N . ILE A 1 97 ? -11.175 -2.372 7.132 1.00 97.12 97 ILE A N 1
ATOM 751 C CA . ILE A 1 97 ? -11.119 -0.986 7.618 1.00 97.12 97 ILE A CA 1
ATOM 752 C C . ILE A 1 97 ? -11.807 -0.877 8.976 1.00 97.12 97 ILE A C 1
ATOM 754 O O . ILE A 1 97 ? -11.218 -0.364 9.925 1.00 97.12 97 ILE A O 1
ATOM 758 N N . SER A 1 98 ? -13.035 -1.384 9.086 1.00 97.25 98 SER A N 1
ATOM 759 C CA . SER A 1 98 ? -13.823 -1.305 10.320 1.00 97.25 98 SER A CA 1
ATOM 760 C C . SER A 1 98 ? -13.143 -2.039 11.476 1.00 97.25 98 SER A C 1
ATOM 762 O O . SER A 1 98 ? -13.110 -1.533 12.601 1.00 97.25 98 SER A O 1
ATOM 764 N N . ALA A 1 99 ? -12.570 -3.213 11.200 1.00 97.94 99 ALA A N 1
ATOM 765 C CA . ALA A 1 99 ? -11.815 -3.992 12.171 1.00 97.94 99 ALA A CA 1
ATOM 766 C C . ALA A 1 99 ? -10.554 -3.248 12.632 1.00 97.94 99 ALA A C 1
ATOM 768 O O . ALA A 1 99 ? -10.299 -3.171 13.833 1.00 97.94 99 ALA A O 1
ATOM 769 N N . GLU A 1 100 ? -9.796 -2.644 11.712 1.00 98.06 100 GLU A N 1
ATOM 770 C CA . GLU A 1 100 ? -8.594 -1.892 12.076 1.00 98.06 100 GLU A CA 1
ATOM 771 C C . GLU A 1 100 ? -8.926 -0.620 12.863 1.00 98.06 100 GLU A C 1
ATOM 773 O O . GLU A 1 100 ? -8.272 -0.349 13.867 1.00 98.06 100 GLU A O 1
ATOM 778 N N . VAL A 1 101 ? -9.957 0.140 12.472 1.00 96.94 101 VAL A N 1
ATOM 779 C CA . VAL A 1 101 ? -10.404 1.325 13.228 1.00 96.94 101 VAL A CA 1
ATOM 780 C C . VAL A 1 101 ? -10.761 0.940 14.663 1.00 96.94 101 VAL A C 1
ATOM 782 O O . VAL A 1 101 ? -10.304 1.587 15.606 1.00 96.94 101 VAL A O 1
ATOM 785 N N . ARG A 1 102 ? -11.527 -0.142 14.851 1.00 96.81 102 ARG A N 1
ATOM 786 C CA . ARG A 1 102 ? -11.864 -0.647 16.188 1.00 96.81 102 ARG A CA 1
ATOM 787 C C . ARG A 1 102 ? -10.610 -1.014 16.976 1.00 96.81 102 ARG A C 1
ATOM 789 O O . ARG A 1 102 ? -10.428 -0.518 18.082 1.00 96.81 102 ARG A O 1
ATOM 796 N N . ALA A 1 103 ? -9.726 -1.809 16.381 1.00 96.69 103 ALA A N 1
ATOM 797 C CA . ALA A 1 103 ? -8.506 -2.254 17.038 1.00 96.69 103 ALA A CA 1
ATOM 798 C C . ALA A 1 103 ? -7.588 -1.073 17.412 1.00 96.69 103 ALA A C 1
ATOM 800 O O . ALA A 1 103 ? -6.929 -1.100 18.448 1.00 96.69 103 ALA A O 1
ATOM 801 N N . ARG A 1 104 ? -7.548 -0.007 16.602 1.00 95.12 104 ARG A N 1
ATOM 802 C CA . ARG A 1 104 ? -6.826 1.235 16.926 1.00 95.12 104 ARG A CA 1
ATOM 803 C C . ARG A 1 104 ? -7.428 1.949 18.132 1.00 95.12 104 ARG A C 1
ATOM 805 O O . ARG A 1 104 ? -6.678 2.331 19.026 1.00 95.12 104 ARG A O 1
ATOM 812 N N . ARG A 1 105 ? -8.755 2.08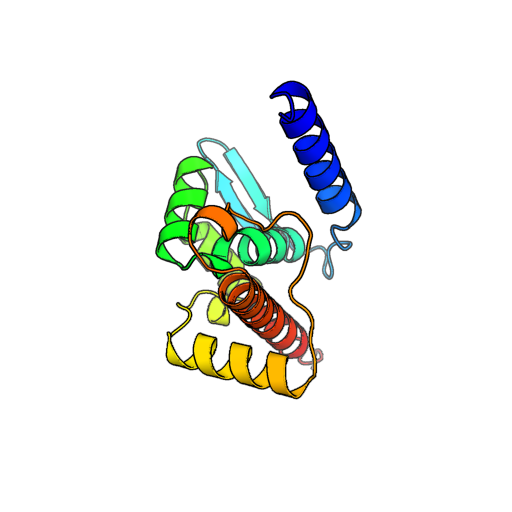7 18.178 1.00 93.88 105 ARG A N 1
ATOM 813 C CA . ARG A 1 105 ? -9.461 2.706 19.311 1.00 93.88 105 ARG A CA 1
ATOM 814 C C . ARG A 1 105 ? -9.270 1.916 20.603 1.00 93.88 105 ARG A C 1
ATOM 816 O O . ARG A 1 105 ? -8.987 2.512 21.633 1.00 93.88 105 ARG A O 1
ATOM 823 N N . GLU A 1 106 ? -9.342 0.588 20.541 1.00 96.06 106 GLU A N 1
ATOM 824 C CA . GLU A 1 106 ? -9.082 -0.295 21.689 1.00 96.06 106 GLU A CA 1
ATOM 825 C C . GLU A 1 106 ? -7.652 -0.143 22.231 1.00 96.06 106 GLU A C 1
ATOM 827 O O . GLU A 1 106 ? -7.436 -0.210 23.437 1.00 96.06 106 GLU A O 1
ATOM 832 N N . ARG A 1 107 ? -6.677 0.126 21.353 1.00 95.38 107 ARG A N 1
ATOM 833 C CA . ARG A 1 107 ? -5.290 0.434 21.739 1.00 95.38 107 ARG A CA 1
ATOM 834 C C . ARG A 1 107 ? -5.082 1.877 22.219 1.00 95.38 107 ARG A C 1
ATOM 836 O O . ARG A 1 107 ? -3.952 2.225 22.547 1.00 95.38 107 ARG A O 1
ATOM 843 N N . GLY A 1 108 ? -6.115 2.723 22.213 1.00 92.31 108 GLY A N 1
ATOM 844 C CA . GLY A 1 108 ? -5.986 4.154 22.504 1.00 92.31 108 GLY A CA 1
ATOM 845 C C . GLY A 1 108 ? -5.096 4.894 21.498 1.00 92.31 108 GLY A C 1
ATOM 846 O O . GLY A 1 108 ? -4.404 5.839 21.862 1.00 92.31 108 GLY A O 1
ATOM 847 N N . ALA A 1 109 ? -5.041 4.430 20.244 1.00 89.81 109 ALA A N 1
ATOM 848 C CA . ALA A 1 109 ? -4.222 5.063 19.220 1.00 89.81 109 ALA A CA 1
ATOM 849 C C . ALA A 1 109 ? -4.874 6.369 18.752 1.00 89.81 109 ALA A C 1
ATOM 851 O O . ALA A 1 109 ? -5.913 6.346 18.090 1.00 89.81 109 ALA A O 1
ATOM 852 N N . GLU A 1 110 ? -4.223 7.488 19.051 1.00 89.44 110 GLU A N 1
ATOM 853 C CA . GLU A 1 110 ? -4.656 8.805 18.594 1.00 89.44 110 GLU A CA 1
ATOM 854 C C . GLU A 1 110 ? -4.654 8.909 17.055 1.00 89.44 110 GLU A C 1
ATOM 856 O O . GLU A 1 110 ? -3.818 8.281 16.379 1.00 89.44 110 GLU A O 1
ATOM 861 N N . PRO A 1 111 ? -5.564 9.711 16.472 1.00 88.50 111 PRO A N 1
ATOM 862 C CA . PRO A 1 111 ? -5.493 10.077 15.066 1.00 88.50 111 PRO A CA 1
ATOM 863 C C . PRO A 1 111 ? -4.162 10.762 14.758 1.00 88.50 111 PRO A C 1
ATOM 865 O O . PRO A 1 111 ? -3.675 11.601 15.519 1.00 88.50 111 PRO A O 1
ATOM 868 N N . SER A 1 112 ? -3.563 10.431 13.618 1.00 89.31 112 SER A N 1
ATOM 869 C CA . SER A 1 112 ? -2.339 11.106 13.198 1.00 89.31 112 SER A CA 1
ATOM 870 C C . SER A 1 112 ? -2.622 12.583 12.854 1.00 89.31 112 SER A C 1
ATOM 872 O O . SER A 1 112 ? -3.758 12.958 12.563 1.00 89.31 112 SER A O 1
ATOM 874 N N . THR A 1 113 ? -1.600 13.448 12.868 1.00 83.56 113 THR A N 1
ATOM 875 C CA . THR A 1 113 ? -1.766 14.909 12.658 1.00 83.56 113 THR A CA 1
ATOM 876 C C . THR A 1 113 ? -0.967 15.489 11.480 1.00 83.56 113 THR A C 1
ATOM 878 O O . THR A 1 113 ? -1.096 16.669 11.166 1.00 83.56 113 THR A O 1
ATOM 881 N N . GLY A 1 114 ? -0.166 14.673 10.785 1.00 83.56 114 GLY A N 1
ATOM 882 C CA . GLY A 1 114 ? 0.647 15.084 9.628 1.00 83.56 114 GLY A CA 1
ATOM 883 C C . GLY A 1 114 ? -0.062 15.016 8.267 1.00 83.56 114 GLY A C 1
ATOM 884 O O . GLY A 1 114 ? -1.255 14.718 8.183 1.00 83.56 114 GLY A O 1
ATOM 885 N N . TYR A 1 115 ? 0.688 15.250 7.188 1.00 84.88 115 TYR A N 1
ATOM 886 C CA . TYR A 1 115 ? 0.202 15.010 5.825 1.00 84.88 115 TYR A CA 1
ATOM 887 C C . TYR A 1 115 ? -0.028 13.521 5.587 1.00 84.88 115 TYR A C 1
ATOM 889 O O . TYR A 1 115 ? 0.784 12.690 5.997 1.00 84.88 115 TYR A O 1
ATOM 897 N N . LEU A 1 116 ? -1.123 13.199 4.904 1.00 89.00 116 LEU A N 1
ATOM 898 C CA . LEU A 1 116 ? -1.419 11.834 4.501 1.00 89.00 116 LEU A CA 1
ATOM 899 C C . LEU A 1 116 ? -0.977 11.603 3.051 1.00 89.00 116 LEU A C 1
ATOM 901 O O . LEU A 1 116 ? -1.062 12.512 2.221 1.00 89.00 116 LEU A O 1
ATOM 905 N N . PRO A 1 117 ? -0.481 10.398 2.728 1.00 86.19 117 PRO A N 1
ATOM 906 C CA . PRO A 1 117 ? -0.037 10.091 1.382 1.00 86.19 117 PRO A CA 1
ATOM 907 C C . PRO A 1 117 ? -1.221 10.090 0.411 1.00 86.19 117 PRO A C 1
ATOM 909 O O . PRO A 1 117 ? -2.365 9.877 0.812 1.00 86.19 117 PRO A O 1
ATOM 912 N N . ALA A 1 118 ? -0.935 10.339 -0.869 1.00 85.25 118 ALA A N 1
ATOM 913 C CA . ALA A 1 118 ? -1.908 10.270 -1.958 1.00 85.25 118 ALA A CA 1
ATOM 914 C C . ALA A 1 118 ? -3.239 10.986 -1.660 1.00 85.25 118 ALA A C 1
ATOM 916 O O . ALA A 1 118 ? -4.289 10.470 -2.030 1.00 85.25 118 ALA A O 1
ATOM 917 N N . PHE A 1 119 ? -3.206 12.141 -0.985 1.00 85.25 119 PHE A N 1
ATOM 918 C CA . PHE A 1 119 ? -4.380 12.953 -0.628 1.00 85.25 119 PHE A CA 1
ATOM 919 C C . PHE A 1 119 ? -5.517 12.140 0.020 1.00 85.25 119 PHE A C 1
ATOM 921 O O . PHE A 1 119 ? -6.691 12.293 -0.326 1.00 85.25 119 PHE A O 1
ATOM 928 N N . LEU A 1 120 ? -5.179 11.188 0.898 1.00 87.31 120 LEU A N 1
ATOM 929 C CA . LEU A 1 120 ? -6.181 10.384 1.611 1.00 87.31 120 LEU A CA 1
ATOM 930 C C . LEU A 1 120 ? -7.117 11.245 2.461 1.00 87.31 120 LEU A C 1
ATOM 932 O O . LEU A 1 120 ? -8.291 10.917 2.584 1.00 87.31 120 LEU A O 1
ATOM 936 N N . ASP A 1 121 ? -6.604 12.337 3.016 1.00 86.81 121 ASP A N 1
ATOM 937 C CA . ASP A 1 121 ? -7.343 13.322 3.802 1.00 86.81 121 ASP A CA 1
ATOM 938 C C . ASP A 1 121 ? -8.423 14.057 2.995 1.00 86.81 121 ASP A C 1
ATOM 940 O O . ASP A 1 121 ? -9.427 14.480 3.560 1.00 86.81 121 ASP A O 1
ATOM 944 N N . GLU A 1 122 ? -8.276 14.155 1.671 1.00 87.50 122 GLU A N 1
ATOM 945 C CA . GLU A 1 122 ? -9.308 14.717 0.789 1.00 87.50 122 GLU A CA 1
ATOM 946 C C . GLU A 1 122 ? -10.446 13.728 0.491 1.00 87.50 122 GLU A C 1
ATOM 948 O O . GLU A 1 122 ? -11.501 14.121 -0.012 1.00 87.50 122 GLU A O 1
ATOM 953 N N . ARG A 1 123 ? -10.239 12.431 0.755 1.00 89.56 123 ARG A N 1
ATOM 954 C CA . ARG A 1 123 ? -11.185 11.367 0.386 1.00 89.56 123 ARG A CA 1
ATOM 955 C C . ARG A 1 123 ? -11.812 10.631 1.556 1.00 89.56 123 ARG A C 1
ATOM 957 O O . ARG A 1 123 ? -12.929 10.143 1.398 1.00 89.56 123 ARG A O 1
ATOM 964 N N . PHE A 1 124 ? -11.110 10.533 2.677 1.00 93.00 124 PHE A N 1
ATOM 965 C CA . PHE A 1 124 ? -11.509 9.716 3.812 1.00 93.00 124 PHE A CA 1
ATOM 966 C C . PHE A 1 124 ? -11.366 10.495 5.122 1.00 93.00 124 PHE A C 1
ATOM 968 O O . PHE A 1 124 ? -10.441 11.299 5.265 1.00 93.00 124 PHE A O 1
ATOM 975 N N . PRO A 1 125 ? -12.231 10.227 6.117 1.00 94.00 125 PRO A N 1
ATOM 976 C CA . PRO A 1 125 ? -12.003 10.682 7.482 1.00 94.00 125 PRO A CA 1
ATOM 977 C C . PRO A 1 125 ? -10.643 10.211 8.008 1.00 94.00 125 PRO A C 1
ATOM 979 O O . PRO A 1 125 ? -10.144 9.151 7.621 1.00 94.00 125 PRO A O 1
ATOM 982 N N . ARG A 1 126 ? -10.059 10.973 8.940 1.00 94.25 126 ARG A N 1
ATOM 983 C CA . ARG A 1 126 ? -8.686 10.737 9.412 1.00 94.25 126 ARG A CA 1
ATOM 984 C C . ARG A 1 126 ? -8.458 9.325 9.955 1.00 94.25 126 ARG A C 1
ATOM 986 O O . ARG A 1 126 ? -7.482 8.686 9.582 1.00 94.25 126 ARG A O 1
ATOM 993 N N . GLU A 1 127 ? -9.374 8.825 10.781 1.00 94.56 127 GLU A N 1
ATOM 994 C CA . GLU A 1 127 ? -9.280 7.470 11.338 1.00 94.56 127 GLU A CA 1
ATOM 995 C C . GLU A 1 127 ? -9.315 6.380 10.259 1.00 94.56 127 GLU A C 1
ATOM 997 O O . GLU A 1 127 ? -8.583 5.397 10.356 1.00 94.56 127 GLU A O 1
ATOM 1002 N N . GLU A 1 128 ? -10.136 6.549 9.217 1.00 96.06 128 GLU A N 1
ATOM 1003 C CA . GLU A 1 128 ? -10.190 5.599 8.104 1.00 96.06 128 GLU A CA 1
ATOM 1004 C C . GLU A 1 128 ? -8.891 5.638 7.290 1.00 96.06 128 GLU A C 1
ATOM 1006 O O . GLU A 1 128 ? -8.344 4.588 6.945 1.00 96.06 128 GLU A O 1
ATOM 1011 N N . ALA A 1 129 ? -8.364 6.832 7.009 1.00 96.31 129 ALA A N 1
ATOM 1012 C CA . ALA A 1 129 ? -7.082 6.980 6.328 1.00 96.31 129 ALA A CA 1
ATOM 1013 C C . ALA A 1 129 ? -5.943 6.314 7.123 1.00 96.31 129 ALA A C 1
ATOM 1015 O O . ALA A 1 129 ? -5.165 5.542 6.559 1.00 96.31 129 ALA A O 1
ATOM 1016 N N . ASP A 1 130 ? -5.893 6.536 8.437 1.00 96.31 130 ASP A N 1
ATOM 1017 C CA . ASP A 1 130 ? -4.917 5.912 9.332 1.00 96.31 130 ASP A CA 1
ATOM 1018 C C . ASP A 1 130 ? -5.051 4.383 9.377 1.00 96.31 130 ASP A C 1
ATOM 1020 O O . ASP A 1 130 ? -4.045 3.667 9.405 1.00 96.31 130 ASP A O 1
ATOM 1024 N N . ALA A 1 131 ? -6.281 3.863 9.356 1.00 97.31 131 ALA A N 1
ATOM 1025 C CA . ALA A 1 131 ? -6.544 2.430 9.284 1.00 97.31 131 ALA A CA 1
ATOM 1026 C C . ALA A 1 131 ? -6.049 1.828 7.961 1.00 97.31 131 ALA A C 1
ATOM 1028 O O . ALA A 1 131 ? -5.335 0.825 7.966 1.00 97.31 131 ALA A O 1
ATOM 1029 N N . ARG A 1 132 ? -6.349 2.466 6.824 1.00 97.44 132 ARG A N 1
ATOM 1030 C CA . ARG A 1 132 ? -5.881 2.030 5.496 1.00 97.44 132 ARG A CA 1
ATOM 1031 C C . ARG A 1 132 ? -4.354 2.001 5.409 1.00 97.44 132 ARG A C 1
ATOM 1033 O O . ARG A 1 132 ? -3.790 1.026 4.911 1.00 97.44 132 ARG A O 1
ATOM 1040 N N . ILE A 1 133 ? -3.682 3.028 5.938 1.00 96.69 133 ILE A N 1
ATOM 1041 C CA . ILE A 1 133 ? -2.213 3.083 6.019 1.00 96.69 133 ILE A CA 1
ATOM 1042 C C . ILE A 1 133 ? -1.680 1.929 6.872 1.00 96.69 133 ILE A C 1
ATOM 1044 O O . ILE A 1 133 ? -0.773 1.217 6.440 1.00 96.69 133 ILE A O 1
ATOM 1048 N N . ALA A 1 134 ? -2.263 1.703 8.054 1.00 96.38 134 ALA A N 1
ATOM 1049 C CA . ALA A 1 134 ? -1.845 0.633 8.956 1.00 96.38 134 ALA A CA 1
ATOM 1050 C C . ALA A 1 134 ? -2.009 -0.761 8.327 1.00 96.38 134 ALA A C 1
ATOM 1052 O O . ALA A 1 134 ? -1.117 -1.600 8.458 1.00 96.38 134 ALA A O 1
ATOM 1053 N N . ILE A 1 135 ? -3.101 -0.996 7.594 1.00 97.44 135 ILE A N 1
ATOM 1054 C CA . ILE A 1 135 ? -3.348 -2.258 6.885 1.00 97.44 135 ILE A CA 1
ATOM 1055 C C . ILE A 1 135 ? -2.263 -2.513 5.835 1.00 97.44 135 ILE A C 1
ATOM 1057 O O . ILE A 1 135 ? -1.680 -3.597 5.807 1.00 97.44 135 ILE A O 1
ATOM 1061 N N . VAL A 1 136 ? -1.955 -1.527 4.987 1.00 97.31 136 VAL A N 1
ATOM 1062 C CA . VAL A 1 136 ? -0.912 -1.676 3.957 1.00 97.31 136 VAL A CA 1
ATOM 1063 C C . VAL A 1 136 ? 0.462 -1.874 4.596 1.00 97.31 136 VAL A C 1
ATOM 1065 O O . VAL A 1 136 ? 1.200 -2.771 4.189 1.00 97.31 136 VAL A O 1
ATOM 1068 N N . ALA A 1 137 ? 0.789 -1.094 5.630 1.00 95.81 137 ALA A N 1
ATOM 1069 C CA . ALA A 1 137 ? 2.044 -1.230 6.363 1.00 95.81 137 ALA A CA 1
ATOM 1070 C C . ALA A 1 137 ? 2.200 -2.633 6.970 1.00 95.81 137 ALA A C 1
ATOM 1072 O O . ALA A 1 137 ? 3.264 -3.241 6.836 1.00 95.81 137 ALA A O 1
ATOM 1073 N N . ARG A 1 138 ? 1.131 -3.181 7.565 1.00 95.44 138 ARG A N 1
ATOM 1074 C CA . ARG A 1 138 ? 1.116 -4.546 8.100 1.00 95.44 138 ARG A CA 1
ATOM 1075 C C . ARG A 1 138 ? 1.330 -5.589 7.005 1.00 95.44 138 ARG A C 1
ATOM 1077 O O . ARG A 1 138 ? 2.217 -6.419 7.156 1.00 95.44 138 ARG A O 1
ATOM 1084 N N . ARG A 1 139 ? 0.602 -5.515 5.884 1.00 95.88 139 ARG A N 1
ATOM 1085 C CA . ARG A 1 139 ? 0.770 -6.455 4.754 1.00 95.88 139 ARG A CA 1
ATOM 1086 C C . ARG A 1 139 ? 2.208 -6.450 4.218 1.00 95.88 139 ARG A C 1
ATOM 1088 O O . ARG A 1 139 ? 2.755 -7.498 3.886 1.00 95.88 139 ARG A O 1
ATOM 1095 N N . ILE A 1 140 ? 2.846 -5.279 4.156 1.00 95.06 140 ILE A N 1
ATOM 1096 C CA . ILE A 1 140 ? 4.258 -5.161 3.761 1.00 95.06 140 ILE A CA 1
ATOM 1097 C C . ILE A 1 140 ? 5.177 -5.783 4.817 1.00 95.06 140 ILE A C 1
ATOM 1099 O O . ILE A 1 140 ? 6.105 -6.504 4.459 1.00 95.06 140 ILE A O 1
ATOM 1103 N N . ALA A 1 141 ? 4.926 -5.546 6.106 1.00 93.50 141 ALA A N 1
ATOM 1104 C CA . ALA A 1 141 ? 5.700 -6.156 7.186 1.00 93.50 141 ALA A CA 1
ATOM 1105 C C . ALA A 1 141 ? 5.587 -7.693 7.183 1.00 93.50 141 ALA A C 1
ATOM 1107 O O . ALA A 1 141 ? 6.600 -8.380 7.295 1.00 93.50 141 ALA A O 1
ATOM 1108 N N . GLU A 1 142 ? 4.390 -8.236 6.961 1.00 92.12 142 GLU A N 1
ATOM 1109 C CA . GLU A 1 142 ? 4.146 -9.674 6.790 1.00 92.12 142 GLU A CA 1
ATOM 1110 C C . GLU A 1 142 ? 4.912 -10.229 5.579 1.00 92.12 142 GLU A C 1
ATOM 1112 O O . GLU A 1 142 ? 5.614 -11.233 5.688 1.00 92.12 142 GLU A O 1
ATOM 1117 N N . ALA A 1 143 ? 4.873 -9.532 4.439 1.00 91.00 143 ALA A N 1
ATOM 1118 C CA . ALA A 1 143 ? 5.636 -9.906 3.248 1.00 91.00 143 ALA A CA 1
ATOM 1119 C C . ALA A 1 143 ? 7.163 -9.798 3.440 1.00 91.00 143 ALA A C 1
ATOM 1121 O O . ALA A 1 143 ? 7.937 -10.464 2.745 1.00 91.00 143 ALA A O 1
ATOM 1122 N N . ARG A 1 144 ? 7.640 -8.946 4.356 1.00 88.00 144 ARG A N 1
ATOM 1123 C CA . ARG A 1 144 ? 9.051 -8.921 4.779 1.00 88.00 144 ARG A CA 1
ATOM 1124 C C . ARG A 1 144 ? 9.383 -10.153 5.608 1.00 88.00 144 ARG A C 1
ATOM 1126 O O . ARG A 1 144 ? 10.374 -10.803 5.303 1.00 88.00 144 ARG A O 1
ATOM 1133 N N . ALA A 1 145 ? 8.536 -10.504 6.573 1.00 84.94 145 ALA A N 1
ATOM 1134 C CA . ALA A 1 145 ? 8.727 -11.672 7.429 1.00 84.94 145 ALA A CA 1
ATOM 1135 C C . ALA A 1 145 ? 8.641 -13.011 6.667 1.00 84.94 145 ALA A C 1
ATOM 1137 O O . ALA A 1 145 ? 9.310 -13.969 7.036 1.00 84.94 145 ALA A O 1
ATOM 1138 N N . ALA A 1 146 ? 7.870 -13.075 5.577 1.00 79.19 146 ALA A N 1
ATOM 1139 C CA . ALA A 1 146 ? 7.699 -14.282 4.762 1.00 79.19 146 ALA A CA 1
ATOM 1140 C C . ALA A 1 146 ? 8.911 -14.649 3.864 1.00 79.19 146 ALA A C 1
ATOM 1142 O O . ALA A 1 146 ? 8.888 -15.689 3.206 1.00 79.19 146 ALA A O 1
ATOM 1143 N N . ARG A 1 147 ? 9.977 -13.832 3.816 1.00 62.91 147 ARG A N 1
ATOM 1144 C CA . ARG A 1 147 ? 11.277 -14.151 3.180 1.00 62.91 147 ARG A CA 1
ATOM 1145 C C . ARG A 1 147 ? 12.333 -14.169 4.288 1.00 62.91 147 ARG A C 1
ATOM 1147 O O . ARG A 1 147 ? 12.510 -13.151 4.940 1.00 62.91 147 ARG A O 1
ATOM 1154 N N . ILE A 1 148 ? 13.021 -15.272 4.593 1.00 49.97 148 ILE A N 1
ATOM 1155 C CA . ILE A 1 148 ? 13.956 -16.050 3.756 1.00 49.97 148 ILE A CA 1
ATOM 1156 C C . ILE A 1 148 ? 13.853 -17.556 4.121 1.00 49.97 148 ILE A C 1
ATOM 1158 O O . ILE A 1 148 ? 14.081 -17.885 5.284 1.00 49.97 148 ILE A O 1
ATOM 1162 N N . PRO A 1 149 ? 13.607 -18.495 3.182 1.00 42.62 149 PRO A N 1
ATOM 1163 C CA . PRO A 1 149 ? 14.124 -19.857 3.314 1.00 42.62 149 PRO A CA 1
ATOM 1164 C C . PRO A 1 149 ? 15.649 -19.814 3.134 1.00 42.62 149 PRO A C 1
ATOM 1166 O O . PRO A 1 149 ? 16.132 -19.266 2.141 1.00 42.62 149 PRO A O 1
ATOM 1169 N N . ALA A 1 150 ? 16.405 -20.335 4.105 1.00 32.44 150 ALA A N 1
ATOM 1170 C CA . ALA A 1 150 ? 17.862 -20.446 4.015 1.00 32.44 150 ALA A CA 1
ATOM 1171 C C . ALA A 1 150 ? 18.270 -21.273 2.776 1.00 32.44 150 ALA A C 1
ATOM 1173 O O . ALA A 1 150 ? 17.524 -22.183 2.401 1.00 32.44 150 ALA A O 1
ATOM 1174 N N . PRO A 1 151 ? 19.419 -20.983 2.131 1.00 40.88 151 PRO A N 1
ATOM 1175 C CA . PRO A 1 151 ? 19.940 -21.868 1.096 1.00 40.88 151 PRO A CA 1
ATOM 1176 C C . PRO A 1 151 ? 20.185 -23.256 1.702 1.00 40.88 151 PRO A C 1
ATOM 1178 O O . PRO A 1 151 ? 20.778 -23.361 2.779 1.00 40.88 151 PRO A O 1
ATOM 1181 N N . ALA A 1 152 ? 19.669 -24.284 1.027 1.00 44.47 152 ALA A N 1
ATOM 1182 C CA . ALA A 1 152 ? 20.039 -25.677 1.258 1.00 44.47 152 ALA A CA 1
ATOM 1183 C C . ALA A 1 152 ? 21.473 -25.940 0.778 1.00 44.47 152 ALA A C 1
ATOM 1185 O O . ALA A 1 152 ? 21.896 -25.260 -0.189 1.00 44.47 152 ALA A O 1
#